Protein AF-Q23QE3-F1 (afdb_monomer_lite)

Radius of gyration: 22.4 Å; chains: 1; bounding box: 54×57×56 Å

InterPro domains:
  IPR009072 Histone-fold [G3DSA:1.10.20.10] (7-101)

Structure (mmCIF, N/CA/C/O backbone):
data_AF-Q23QE3-F1
#
_entry.id   AF-Q23QE3-F1
#
loop_
_atom_site.group_PDB
_atom_site.id
_atom_site.type_symbol
_atom_site.label_atom_id
_atom_site.label_alt_id
_atom_site.label_comp_id
_atom_site.label_asym_id
_atom_site.label_en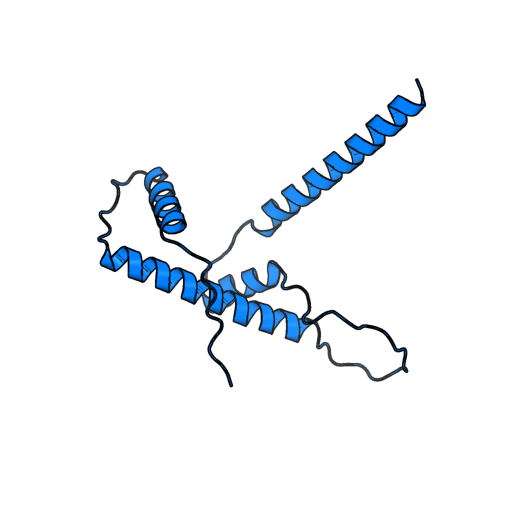tity_id
_atom_site.label_seq_id
_atom_site.pdbx_PDB_ins_code
_atom_site.Cartn_x
_atom_site.Cartn_y
_atom_site.Cartn_z
_atom_site.occupancy
_atom_site.B_iso_or_equiv
_atom_site.auth_seq_id
_atom_site.auth_comp_id
_atom_site.auth_asym_id
_atom_site.auth_atom_id
_atom_site.pdbx_PDB_model_num
ATOM 1 N N . MET A 1 1 ? 23.322 -14.737 10.735 1.00 36.88 1 MET A N 1
ATOM 2 C CA . MET A 1 1 ? 22.377 -14.057 9.827 1.00 36.88 1 MET A CA 1
ATOM 3 C C . MET A 1 1 ? 21.749 -12.937 10.628 1.00 36.88 1 MET A C 1
ATOM 5 O O . MET A 1 1 ? 21.008 -13.223 11.557 1.00 36.88 1 MET A O 1
ATOM 9 N N . THR A 1 2 ? 22.201 -11.711 10.387 1.00 39.81 2 THR A N 1
ATOM 10 C CA . THR A 1 2 ? 21.817 -10.499 11.121 1.00 39.81 2 THR A CA 1
ATOM 11 C C . THR A 1 2 ? 20.377 -10.084 10.813 1.00 39.81 2 THR A C 1
ATOM 13 O O . THR A 1 2 ? 19.785 -10.544 9.839 1.00 39.81 2 THR A O 1
ATOM 16 N N . GLU A 1 3 ? 19.821 -9.307 11.738 1.00 44.66 3 GLU A N 1
ATOM 17 C CA . GLU A 1 3 ? 18.408 -9.025 11.991 1.00 44.66 3 GLU A CA 1
ATOM 18 C C . GLU A 1 3 ? 17.553 -8.693 10.761 1.00 44.66 3 GLU A C 1
ATOM 20 O O . GLU A 1 3 ? 17.997 -8.085 9.791 1.00 44.66 3 GLU A O 1
ATOM 25 N N . LYS A 1 4 ? 16.282 -9.107 10.837 1.00 50.62 4 LYS A N 1
ATOM 26 C CA . LYS A 1 4 ? 15.221 -8.787 9.878 1.00 50.62 4 LYS A CA 1
ATOM 27 C C . LYS A 1 4 ? 15.194 -7.276 9.625 1.00 50.62 4 LYS A C 1
ATOM 29 O O . LYS A 1 4 ? 14.760 -6.533 10.500 1.00 50.62 4 LYS A O 1
ATOM 34 N N . GLU A 1 5 ? 15.546 -6.841 8.418 1.00 57.81 5 GLU A N 1
ATOM 35 C CA . GLU A 1 5 ? 15.129 -5.535 7.902 1.00 57.81 5 GLU A CA 1
ATOM 36 C C . GLU A 1 5 ? 13.596 -5.553 7.771 1.00 57.81 5 GLU A C 1
ATOM 38 O O . GLU A 1 5 ? 13.026 -5.963 6.758 1.00 57.81 5 GLU A O 1
ATOM 43 N N . ASN A 1 6 ? 12.908 -5.223 8.863 1.00 59.03 6 ASN A N 1
ATOM 44 C CA . ASN A 1 6 ? 11.514 -4.817 8.830 1.00 59.03 6 ASN A CA 1
ATOM 45 C C . ASN A 1 6 ? 11.531 -3.319 8.583 1.00 59.03 6 ASN A C 1
ATOM 47 O O . ASN A 1 6 ? 11.829 -2.528 9.473 1.00 59.03 6 ASN A O 1
ATOM 51 N N . TYR A 1 7 ? 11.253 -2.939 7.349 1.00 67.94 7 TYR A N 1
ATOM 52 C CA . TYR A 1 7 ? 11.113 -1.541 7.005 1.00 67.94 7 TYR A CA 1
ATOM 53 C C . TYR A 1 7 ? 9.753 -1.037 7.495 1.00 67.94 7 TYR A C 1
ATOM 55 O O . TYR A 1 7 ? 8.742 -1.746 7.412 1.00 67.94 7 TYR A O 1
ATOM 63 N N . HIS A 1 8 ? 9.745 0.185 8.018 1.00 76.50 8 HIS A N 1
ATOM 64 C CA . HIS A 1 8 ? 8.541 0.879 8.453 1.00 76.50 8 HIS A CA 1
ATOM 65 C C . HIS A 1 8 ? 8.080 1.793 7.316 1.00 76.50 8 HIS A C 1
ATOM 67 O O . HIS A 1 8 ? 8.703 2.814 7.049 1.00 76.50 8 HIS A O 1
ATOM 73 N N . TYR A 1 9 ? 7.034 1.381 6.605 1.00 78.19 9 TYR A N 1
ATOM 74 C CA . TYR A 1 9 ? 6.468 2.097 5.457 1.00 78.19 9 TYR A CA 1
ATOM 75 C C . TYR A 1 9 ? 5.117 2.749 5.759 1.00 78.19 9 TYR A C 1
ATOM 77 O O . TYR A 1 9 ? 4.642 3.560 4.972 1.00 78.19 9 TYR A O 1
ATOM 85 N N . PHE A 1 10 ? 4.468 2.348 6.851 1.00 86.44 10 PHE A N 1
ATOM 86 C CA . PHE A 1 10 ? 3.138 2.796 7.230 1.00 86.44 10 PHE A CA 1
ATOM 87 C C . PHE A 1 10 ? 3.176 3.348 8.652 1.00 86.44 10 PHE A C 1
ATOM 89 O O . PHE A 1 10 ? 3.610 2.665 9.579 1.00 86.44 10 PHE A O 1
ATOM 96 N N . GLU A 1 11 ? 2.746 4.592 8.818 1.00 89.06 11 GLU A N 1
ATOM 97 C CA . GLU A 1 11 ? 2.832 5.355 10.061 1.00 89.06 11 GLU A CA 1
ATOM 98 C C . GLU A 1 11 ? 1.444 5.770 10.572 1.00 89.06 11 GLU A C 1
ATOM 100 O O . GLU A 1 11 ? 0.426 5.647 9.886 1.00 89.06 11 GLU A O 1
ATOM 105 N N . GLN A 1 12 ? 1.398 6.320 11.792 1.00 86.62 12 GLN A N 1
ATOM 106 C CA . GLN A 1 12 ? 0.165 6.852 12.390 1.00 86.62 12 GLN A CA 1
ATOM 107 C C . GLN A 1 12 ? -0.484 7.947 11.525 1.00 86.62 12 GLN A C 1
ATOM 109 O O . GLN A 1 12 ? -1.708 8.028 11.446 1.00 86.62 12 GLN A O 1
ATOM 114 N N . SER A 1 13 ? 0.322 8.761 10.839 1.00 87.25 13 SER A N 1
ATOM 115 C CA . SER A 1 13 ? -0.141 9.791 9.900 1.00 87.25 13 SER A CA 1
ATOM 116 C C . SER A 1 13 ? -0.914 9.186 8.720 1.00 87.25 13 SER A C 1
ATOM 118 O O . SER A 1 13 ? -1.998 9.667 8.390 1.00 87.25 13 SER A O 1
ATOM 120 N N . ASN A 1 14 ? -0.418 8.084 8.145 1.00 89.75 14 ASN A N 1
ATOM 121 C CA . ASN A 1 14 ? -1.094 7.363 7.063 1.00 89.75 14 ASN A CA 1
ATOM 122 C C . ASN A 1 14 ? -2.408 6.730 7.538 1.00 89.75 14 ASN A C 1
ATOM 124 O O . ASN A 1 14 ? -3.399 6.718 6.808 1.00 89.75 14 ASN A O 1
ATOM 128 N N . LEU A 1 15 ? -2.439 6.222 8.775 1.00 88.88 15 LEU A N 1
ATOM 129 C CA . LEU A 1 15 ? -3.662 5.690 9.369 1.00 88.88 15 LEU A CA 1
ATOM 130 C C . LEU A 1 15 ? -4.726 6.786 9.558 1.00 88.88 15 LEU A C 1
ATOM 132 O O . LEU A 1 15 ? -5.892 6.558 9.243 1.00 88.88 15 LEU A O 1
ATOM 136 N N . GLU A 1 16 ? -4.352 7.978 10.033 1.00 86.81 16 GLU A N 1
ATOM 137 C CA . GLU A 1 16 ? -5.292 9.104 10.154 1.00 86.81 16 GLU A CA 1
ATOM 138 C C . GLU A 1 16 ? -5.834 9.568 8.800 1.00 86.81 16 GLU A C 1
ATOM 140 O O . GLU A 1 16 ? -7.023 9.881 8.694 1.00 86.81 16 GLU A O 1
ATOM 145 N N . GLU A 1 17 ? -4.996 9.576 7.761 1.00 86.19 17 GLU A N 1
ATOM 146 C CA . GLU A 1 17 ? -5.421 9.876 6.394 1.00 86.19 17 GLU A CA 1
ATOM 147 C C . GLU A 1 17 ? -6.461 8.859 5.901 1.00 86.19 17 GLU A C 1
ATOM 149 O O . GLU A 1 17 ? -7.549 9.257 5.479 1.00 86.19 17 GLU A O 1
ATOM 154 N N . LEU A 1 18 ? -6.200 7.554 6.059 1.00 85.75 18 LEU A N 1
ATOM 155 C CA . LEU A 1 18 ? -7.156 6.494 5.710 1.00 85.75 18 LEU A CA 1
ATOM 156 C C . LEU A 1 18 ? -8.475 6.617 6.482 1.00 85.75 18 LEU A C 1
ATOM 158 O O . LEU A 1 18 ? -9.551 6.538 5.889 1.00 85.75 18 LEU A O 1
ATOM 162 N N . ILE A 1 19 ? -8.414 6.864 7.795 1.00 84.25 19 ILE A N 1
ATOM 163 C CA . ILE A 1 19 ? -9.610 7.100 8.616 1.00 84.25 19 ILE A CA 1
ATOM 164 C C . ILE A 1 19 ? -10.372 8.331 8.111 1.00 84.25 19 ILE A C 1
ATOM 166 O O . ILE A 1 19 ? -11.598 8.362 8.181 1.00 84.25 19 ILE A O 1
ATOM 170 N N . SER A 1 20 ? -9.678 9.363 7.627 1.00 80.94 20 SER A N 1
ATOM 171 C CA . SER A 1 20 ? -10.306 10.556 7.059 1.00 80.94 20 SER A CA 1
ATOM 172 C C . SER A 1 20 ? -11.014 10.271 5.733 1.00 80.94 20 SER A C 1
ATOM 174 O O . SER A 1 20 ? -12.121 10.765 5.526 1.00 80.94 20 SER A O 1
ATOM 176 N N . LEU A 1 21 ? -10.424 9.441 4.870 1.00 78.56 21 LEU A N 1
ATOM 177 C CA . LEU A 1 21 ? -11.021 9.043 3.592 1.00 78.56 21 LEU A CA 1
ATOM 178 C C . LEU A 1 21 ? -12.302 8.224 3.791 1.00 78.56 21 LEU A C 1
ATOM 180 O O . LEU A 1 21 ? -13.308 8.508 3.145 1.00 78.56 21 LEU A O 1
ATOM 184 N N . LEU A 1 22 ? -12.318 7.304 4.760 1.00 72.62 22 LEU A N 1
ATOM 185 C CA . LEU A 1 22 ? -13.515 6.522 5.104 1.00 72.62 22 LEU A CA 1
ATOM 186 C C . LEU A 1 22 ? -14.700 7.395 5.564 1.00 72.62 22 LEU A C 1
ATOM 188 O O . LEU A 1 22 ? -15.855 7.012 5.397 1.00 72.62 22 LEU A O 1
ATOM 192 N N . LYS A 1 23 ? -14.452 8.603 6.091 1.00 65.44 23 LYS A N 1
ATOM 193 C CA . LYS A 1 23 ? -15.528 9.538 6.482 1.00 65.44 23 LYS A CA 1
ATOM 194 C C . LYS A 1 23 ? -16.286 10.113 5.290 1.00 65.44 23 LYS A C 1
ATOM 196 O O . LYS A 1 23 ? -17.424 10.549 5.461 1.00 65.44 23 LYS A O 1
ATOM 201 N N . GLN A 1 24 ? -15.677 10.154 4.102 1.00 56.62 24 GLN A N 1
ATOM 202 C CA . GLN A 1 24 ? -16.336 10.708 2.916 1.00 56.62 24 GLN A CA 1
ATOM 203 C C . GLN A 1 24 ? -17.528 9.838 2.466 1.00 56.62 24 GLN A C 1
ATOM 205 O O . GLN A 1 24 ? -18.412 10.334 1.770 1.00 56.62 24 GLN A O 1
ATOM 210 N N . GLU A 1 25 ? -17.630 8.594 2.953 1.00 58.09 25 GLU A N 1
ATOM 211 C CA . GLU A 1 25 ? -18.694 7.634 2.618 1.00 58.09 25 GLU A CA 1
ATOM 212 C C . GLU A 1 25 ? -19.923 7.647 3.563 1.00 58.09 25 GLU A C 1
ATOM 214 O O . GLU A 1 25 ? -20.740 6.731 3.533 1.00 58.09 25 GLU A O 1
ATOM 219 N N . LYS A 1 26 ? -20.150 8.729 4.329 1.00 52.09 26 LYS A N 1
ATOM 220 C CA . LYS A 1 26 ? -21.362 8.962 5.162 1.00 52.09 26 LYS A CA 1
ATOM 221 C C . LYS A 1 26 ? -21.546 8.040 6.382 1.00 52.09 26 LYS A C 1
ATOM 223 O O . LYS A 1 26 ? -22.658 7.585 6.652 1.00 52.09 26 LYS A O 1
ATOM 228 N N . GLN A 1 27 ? -20.508 7.846 7.191 1.00 55.47 27 GLN A N 1
ATOM 229 C CA . GLN A 1 27 ? -20.671 7.346 8.563 1.00 55.47 27 GLN A CA 1
ATOM 230 C C . GLN A 1 27 ? -19.875 8.198 9.559 1.00 55.47 27 GLN A C 1
ATOM 232 O O . GLN A 1 27 ? -18.825 8.748 9.224 1.00 55.47 27 GLN A O 1
ATOM 237 N N . GLU A 1 28 ? -20.411 8.349 10.775 1.00 65.62 28 GLU A N 1
ATOM 238 C CA . GLU A 1 28 ? -19.722 8.998 11.896 1.00 65.62 28 GLU A CA 1
ATOM 239 C C . GLU A 1 28 ? -18.325 8.390 12.089 1.00 65.62 28 GLU A C 1
ATOM 241 O O . GLU A 1 28 ? -18.131 7.193 11.878 1.00 65.62 28 GLU A O 1
ATOM 246 N N . LYS A 1 29 ? -17.337 9.214 12.478 1.00 64.75 29 LYS A N 1
ATOM 247 C CA . LYS A 1 29 ? -15.950 8.754 12.663 1.00 64.75 29 LYS A CA 1
ATOM 248 C C . LYS A 1 29 ? -15.959 7.589 13.665 1.00 64.75 29 LYS A C 1
ATOM 250 O O . LYS A 1 29 ? -16.276 7.839 14.830 1.00 64.75 29 LYS A O 1
ATOM 255 N N . PRO A 1 30 ? -15.563 6.361 13.275 1.00 67.44 30 PRO A N 1
ATOM 256 C CA . PRO A 1 30 ? -15.420 5.294 14.247 1.00 67.44 30 PRO A CA 1
ATOM 257 C C . PRO A 1 30 ? -14.366 5.721 15.271 1.00 67.44 30 PRO A C 1
ATOM 259 O O . PRO A 1 30 ? -13.268 6.168 14.915 1.00 67.44 30 PRO A O 1
ATOM 262 N N . TYR A 1 31 ? -14.711 5.632 16.554 1.00 80.50 31 TYR A N 1
ATOM 263 C CA . TYR A 1 31 ? -13.730 5.797 17.615 1.00 80.50 31 TYR A CA 1
ATOM 264 C C . TYR A 1 31 ? -12.805 4.578 17.595 1.00 80.50 31 TYR A C 1
ATOM 266 O O . TYR A 1 31 ? -13.224 3.463 17.890 1.00 80.50 31 TYR A O 1
ATOM 274 N N . ILE A 1 32 ? -11.552 4.803 17.207 1.00 85.69 32 ILE A N 1
ATOM 275 C CA . ILE A 1 32 ? -10.484 3.805 17.253 1.00 85.69 32 ILE A CA 1
ATOM 276 C C . ILE A 1 32 ? -9.572 4.204 18.407 1.00 85.69 32 ILE A C 1
ATOM 278 O O . ILE A 1 32 ? -8.989 5.296 18.380 1.00 85.69 32 ILE A O 1
ATOM 282 N N . ASP A 1 33 ? -9.485 3.345 19.421 1.00 91.75 33 ASP A N 1
ATOM 283 C CA . ASP A 1 33 ? -8.621 3.573 20.576 1.00 91.75 33 ASP A CA 1
ATOM 284 C C . ASP A 1 33 ? -7.128 3.484 20.209 1.00 91.75 33 ASP A C 1
ATOM 286 O O . ASP A 1 33 ? -6.741 2.999 19.143 1.00 91.75 33 ASP A O 1
ATOM 290 N N . GLU A 1 34 ? -6.269 3.983 21.096 1.00 90.44 34 GLU A N 1
ATOM 291 C CA . GLU A 1 34 ? -4.822 4.069 20.869 1.00 90.44 34 GLU A CA 1
ATOM 292 C C . GLU A 1 34 ? -4.151 2.702 20.659 1.00 90.44 34 GLU A C 1
ATOM 294 O O . GLU A 1 34 ? -3.256 2.576 19.824 1.00 90.44 34 GLU A O 1
ATOM 299 N N . LYS A 1 35 ? -4.610 1.649 21.346 1.00 93.69 35 LYS A N 1
ATOM 300 C CA . LYS A 1 35 ? -4.042 0.303 21.185 1.00 93.69 35 LYS A CA 1
ATOM 301 C C . LYS A 1 35 ? -4.401 -0.269 19.820 1.00 93.69 35 LYS A C 1
ATOM 303 O O . LYS A 1 35 ? -3.533 -0.811 19.137 1.00 93.69 35 LYS A O 1
ATOM 308 N N . ALA A 1 36 ? -5.654 -0.106 19.402 1.00 91.44 36 ALA A N 1
ATOM 309 C CA . ALA A 1 36 ? -6.109 -0.502 18.078 1.00 91.44 36 ALA A CA 1
ATOM 310 C C . ALA A 1 36 ? -5.337 0.242 16.976 1.00 91.44 36 ALA A C 1
ATOM 312 O O . ALA A 1 36 ? -4.952 -0.374 15.986 1.00 91.44 36 ALA A O 1
ATOM 313 N N . ARG A 1 37 ? -5.025 1.531 17.165 1.00 91.25 37 ARG A N 1
ATOM 314 C CA . ARG A 1 37 ? -4.195 2.305 16.221 1.00 91.25 37 ARG A CA 1
ATOM 315 C C . ARG A 1 37 ? -2.796 1.733 16.067 1.00 91.25 37 ARG A C 1
ATOM 317 O O . ARG A 1 37 ? -2.348 1.534 14.943 1.00 91.25 37 ARG A O 1
ATOM 324 N N . THR A 1 38 ? -2.122 1.443 17.175 1.00 91.56 38 THR A N 1
ATOM 325 C CA . THR A 1 38 ? -0.786 0.829 17.152 1.00 91.56 38 THR A CA 1
ATOM 326 C C . THR A 1 38 ? -0.803 -0.507 16.412 1.00 91.56 38 THR A C 1
ATOM 328 O O . THR A 1 38 ? 0.014 -0.723 15.521 1.00 91.56 38 THR A O 1
ATOM 331 N N . ILE A 1 39 ? -1.795 -1.358 16.694 1.00 93.06 39 ILE A N 1
ATOM 332 C CA . ILE A 1 39 ? -1.959 -2.650 16.014 1.00 93.06 39 ILE A CA 1
ATOM 333 C C . ILE A 1 39 ? -2.196 -2.461 14.509 1.00 93.06 39 ILE A C 1
ATOM 335 O O . ILE A 1 39 ? -1.584 -3.155 13.701 1.00 93.06 39 ILE A O 1
ATOM 339 N N . LEU A 1 40 ? -3.048 -1.516 14.104 1.00 92.81 40 LEU A N 1
ATOM 340 C CA . LEU A 1 40 ? -3.310 -1.237 12.687 1.00 92.81 40 LEU A CA 1
ATOM 341 C C . LEU A 1 40 ? -2.048 -0.769 11.950 1.00 92.81 40 LEU A C 1
ATOM 343 O O . LEU A 1 40 ? -1.816 -1.181 10.813 1.00 92.81 40 LEU A O 1
ATOM 347 N N . VAL A 1 41 ? -1.209 0.039 12.603 1.00 91.88 41 VAL A N 1
ATOM 348 C CA . VAL A 1 41 ? 0.083 0.461 12.050 1.00 91.88 41 VAL A CA 1
ATOM 349 C C . VAL A 1 41 ? 1.032 -0.729 11.872 1.00 91.88 41 VAL A C 1
ATOM 351 O O . VAL A 1 41 ? 1.657 -0.876 10.818 1.00 91.88 41 VAL A O 1
ATOM 354 N N . GLU A 1 42 ? 1.123 -1.616 12.862 1.00 91.56 42 GLU A N 1
ATOM 355 C CA . GLU A 1 42 ? 1.938 -2.834 12.769 1.00 91.56 42 GLU A CA 1
ATOM 356 C C . GLU A 1 42 ? 1.447 -3.778 11.665 1.00 91.56 42 GLU A C 1
ATOM 358 O O . GLU A 1 42 ? 2.255 -4.279 10.879 1.00 91.56 42 GLU A O 1
ATOM 363 N N . ILE A 1 43 ? 0.129 -3.974 11.551 1.00 91.31 43 ILE A N 1
ATOM 364 C CA . ILE A 1 43 ? -0.490 -4.775 10.488 1.00 91.31 43 ILE A CA 1
ATOM 365 C C . ILE A 1 43 ? -0.159 -4.186 9.115 1.00 91.31 43 ILE A C 1
ATOM 367 O O . ILE A 1 43 ? 0.258 -4.929 8.226 1.00 91.31 43 ILE A O 1
ATOM 371 N N . GLY A 1 44 ? -0.290 -2.866 8.942 1.00 90.75 44 GLY A N 1
ATOM 372 C CA . GLY A 1 44 ? 0.044 -2.187 7.689 1.00 90.75 44 GLY A CA 1
ATOM 373 C C . GLY A 1 44 ? 1.504 -2.405 7.287 1.00 90.75 44 GLY A C 1
ATOM 374 O O . GLY A 1 44 ? 1.791 -2.819 6.163 1.00 90.75 44 GLY A O 1
ATOM 375 N N . ASN A 1 45 ? 2.435 -2.235 8.228 1.00 89.50 45 ASN A N 1
ATOM 376 C CA . ASN A 1 45 ? 3.854 -2.504 7.988 1.00 89.50 45 ASN A CA 1
ATOM 377 C C . ASN A 1 45 ? 4.129 -3.972 7.657 1.00 89.50 45 ASN A C 1
ATOM 379 O O . ASN A 1 45 ? 4.918 -4.268 6.758 1.00 89.50 45 ASN A O 1
ATOM 383 N N . HIS A 1 46 ? 3.491 -4.907 8.361 1.00 90.12 46 HIS A N 1
ATOM 384 C CA . HIS A 1 46 ? 3.647 -6.331 8.088 1.00 90.12 46 HIS A CA 1
ATOM 385 C C . HIS A 1 46 ? 3.155 -6.687 6.681 1.00 90.12 46 HIS A C 1
ATOM 387 O O . HIS A 1 46 ? 3.851 -7.378 5.937 1.00 90.12 46 HIS A O 1
ATOM 393 N N . PHE A 1 47 ? 1.993 -6.158 6.299 1.00 88.75 47 PHE A N 1
ATOM 394 C CA . PHE A 1 47 ? 1.393 -6.358 4.987 1.00 88.75 47 PHE A CA 1
ATOM 395 C C . PHE A 1 47 ? 2.280 -5.816 3.857 1.00 88.75 47 PHE A C 1
ATOM 397 O O . PHE A 1 47 ? 2.556 -6.541 2.901 1.00 88.75 47 PHE A O 1
ATOM 404 N N . ILE A 1 48 ? 2.799 -4.589 3.983 1.00 87.44 48 ILE A N 1
ATOM 405 C CA . ILE A 1 48 ? 3.693 -3.994 2.974 1.00 87.44 48 ILE A CA 1
ATOM 406 C C . ILE A 1 48 ? 4.995 -4.798 2.854 1.00 87.44 48 ILE A C 1
ATOM 408 O O . ILE A 1 48 ? 5.423 -5.118 1.744 1.00 87.44 48 ILE A O 1
ATOM 412 N N . ASN A 1 49 ? 5.606 -5.188 3.976 1.00 87.56 49 ASN A N 1
ATOM 413 C CA . ASN A 1 49 ? 6.818 -6.011 3.960 1.00 87.56 49 ASN A CA 1
ATOM 414 C C . ASN A 1 49 ? 6.589 -7.374 3.284 1.00 87.56 49 ASN A C 1
ATOM 416 O O . ASN A 1 49 ? 7.459 -7.861 2.558 1.00 87.56 49 ASN A O 1
ATOM 420 N N . ASP A 1 50 ? 5.437 -8.004 3.513 1.00 87.50 50 ASP A N 1
ATOM 421 C CA . ASP A 1 50 ? 5.074 -9.276 2.885 1.00 87.50 50 ASP A CA 1
ATOM 422 C C . ASP A 1 50 ? 4.836 -9.116 1.371 1.00 87.50 50 ASP A C 1
ATOM 424 O O . ASP A 1 50 ? 5.364 -9.901 0.574 1.00 87.50 50 ASP A O 1
ATOM 428 N N . LEU A 1 51 ? 4.139 -8.051 0.954 1.00 86.19 51 LEU A N 1
ATOM 429 C CA . LEU A 1 51 ? 3.972 -7.698 -0.460 1.00 86.19 51 LEU A CA 1
ATOM 430 C C . LEU A 1 51 ? 5.314 -7.481 -1.161 1.00 86.19 51 LEU A C 1
ATOM 432 O O . LEU A 1 51 ? 5.531 -8.042 -2.233 1.00 86.19 51 LEU A O 1
ATOM 436 N N . LEU A 1 52 ? 6.232 -6.724 -0.556 1.00 84.69 52 LEU A N 1
ATOM 437 C CA . LEU A 1 52 ? 7.562 -6.461 -1.113 1.00 84.69 52 LEU A CA 1
ATOM 438 C C . LEU A 1 52 ? 8.383 -7.739 -1.263 1.00 84.69 52 LEU A C 1
ATOM 440 O O . LEU A 1 52 ? 8.926 -7.997 -2.336 1.00 84.69 52 LEU A O 1
ATOM 444 N N . LYS A 1 53 ? 8.432 -8.585 -0.228 1.00 86.06 53 LYS A N 1
ATOM 445 C CA . LYS A 1 53 ? 9.158 -9.866 -0.286 1.00 86.06 53 LYS A CA 1
ATOM 446 C C . LYS A 1 53 ? 8.636 -10.756 -1.410 1.00 86.06 53 LYS A C 1
ATOM 448 O O . LYS A 1 53 ? 9.427 -11.327 -2.164 1.00 86.06 53 LYS A O 1
ATOM 453 N N . LYS A 1 54 ? 7.313 -10.844 -1.555 1.00 86.06 54 LYS A N 1
ATOM 454 C CA . LYS A 1 54 ? 6.669 -11.611 -2.628 1.00 86.06 54 LYS A CA 1
ATOM 455 C C . LYS A 1 54 ? 6.903 -10.979 -4.002 1.00 86.06 54 LYS A C 1
ATOM 457 O O . LYS A 1 54 ? 7.227 -11.710 -4.933 1.00 86.06 54 LYS A O 1
ATOM 462 N N . GLY A 1 55 ? 6.813 -9.655 -4.125 1.00 85.25 55 GLY A N 1
ATOM 463 C CA . GLY A 1 55 ? 7.048 -8.924 -5.376 1.00 85.25 55 GLY A CA 1
ATOM 464 C C . GLY A 1 55 ? 8.474 -9.115 -5.883 1.00 85.25 55 GLY A C 1
ATOM 465 O O . GLY A 1 55 ? 8.683 -9.496 -7.033 1.00 85.25 55 GLY A O 1
ATOM 466 N N . ILE A 1 56 ? 9.456 -8.994 -4.985 1.00 83.31 56 ILE A N 1
ATOM 467 C CA . ILE A 1 56 ? 10.865 -9.301 -5.268 1.00 83.31 56 ILE A CA 1
ATOM 468 C C . ILE A 1 56 ? 11.022 -10.757 -5.724 1.00 83.31 56 ILE A C 1
ATOM 470 O O . ILE A 1 56 ? 11.776 -11.031 -6.657 1.00 83.31 56 ILE A O 1
ATOM 474 N N . SER A 1 57 ? 10.321 -11.703 -5.088 1.00 83.38 57 SER A N 1
ATOM 475 C CA . SER A 1 57 ? 10.369 -13.115 -5.485 1.00 83.38 57 SER A CA 1
ATOM 476 C C . SER A 1 57 ? 9.847 -13.326 -6.908 1.00 83.38 57 SER A C 1
ATOM 478 O O . SER A 1 57 ? 10.491 -14.020 -7.689 1.00 83.38 57 SER A O 1
ATOM 480 N N . ILE A 1 58 ? 8.713 -12.719 -7.268 1.00 80.56 58 ILE A N 1
ATOM 481 C CA . ILE A 1 58 ? 8.132 -12.833 -8.614 1.00 80.56 58 ILE A CA 1
ATOM 482 C C . ILE A 1 58 ? 9.061 -12.217 -9.662 1.00 80.56 58 ILE A C 1
ATOM 484 O O . ILE A 1 58 ? 9.351 -12.865 -10.668 1.00 80.56 58 ILE A O 1
ATOM 488 N N . SER A 1 59 ? 9.577 -11.012 -9.409 1.00 77.81 59 SER A N 1
ATOM 489 C CA . SER A 1 59 ? 10.483 -10.330 -10.340 1.00 77.81 59 SER A CA 1
ATOM 490 C C . SER A 1 59 ? 11.762 -11.149 -10.585 1.00 77.81 59 SER A C 1
ATOM 492 O O . SER A 1 59 ? 12.176 -11.340 -11.729 1.00 77.81 59 SER A O 1
ATOM 494 N N . LYS A 1 60 ? 12.320 -11.785 -9.540 1.00 79.00 60 LYS A N 1
ATOM 495 C CA . LYS A 1 60 ? 13.433 -12.743 -9.683 1.00 79.00 60 LYS A CA 1
ATOM 496 C C . LYS A 1 60 ? 13.086 -13.931 -10.586 1.00 79.00 60 LYS A C 1
ATOM 498 O O . LYS A 1 60 ? 13.904 -14.297 -11.424 1.00 79.00 60 LYS A O 1
ATOM 503 N N . HIS A 1 61 ? 11.897 -14.521 -10.439 1.00 76.25 61 HIS A N 1
ATOM 504 C CA . HIS A 1 61 ? 11.468 -15.642 -11.283 1.00 76.25 61 HIS A CA 1
ATOM 505 C C . HIS A 1 61 ? 11.249 -15.231 -12.745 1.00 76.25 61 HIS A C 1
ATOM 507 O O . HIS A 1 61 ? 11.598 -15.995 -13.642 1.00 76.25 61 HIS A O 1
ATOM 513 N N . LYS A 1 62 ? 10.741 -14.019 -13.012 1.00 67.94 62 LYS A N 1
ATOM 514 C CA . LYS A 1 62 ? 10.605 -13.483 -14.380 1.00 67.94 62 LYS A CA 1
ATOM 515 C C . LYS A 1 62 ? 11.952 -13.368 -15.100 1.00 67.94 62 LYS A C 1
ATOM 517 O O . LYS A 1 62 ? 12.034 -13.663 -16.290 1.00 67.94 62 LYS A O 1
ATOM 522 N N . SER A 1 63 ? 13.007 -12.965 -14.391 1.00 61.03 63 SER A N 1
ATOM 523 C CA . SER A 1 63 ? 14.364 -12.856 -14.948 1.00 61.03 63 SER A CA 1
ATOM 524 C C . SER A 1 63 ? 15.076 -14.201 -15.134 1.00 61.03 63 SER A C 1
ATOM 526 O O . SER A 1 63 ? 16.140 -14.240 -15.742 1.00 61.03 63 SER A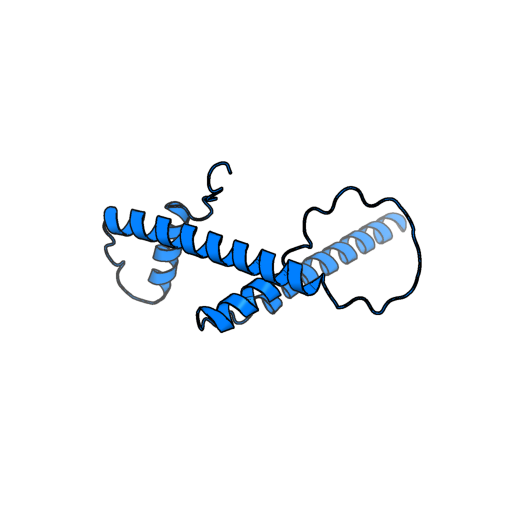 O 1
ATOM 528 N N . GLN A 1 64 ? 14.501 -15.302 -14.643 1.00 61.56 64 GLN A N 1
ATOM 529 C CA . GLN A 1 64 ? 15.040 -16.660 -14.757 1.00 61.56 64 GLN A CA 1
ATOM 530 C C . GLN A 1 64 ? 14.276 -17.493 -15.799 1.00 61.56 64 GLN A C 1
ATOM 532 O O . GLN A 1 64 ? 13.881 -18.629 -15.528 1.00 61.56 64 GLN A O 1
ATOM 537 N N . LYS A 1 65 ? 14.053 -16.956 -17.009 1.00 49.41 65 LYS A N 1
ATOM 538 C CA . LYS A 1 65 ? 13.618 -17.804 -18.134 1.00 49.41 65 LYS A CA 1
ATOM 539 C C . LYS A 1 65 ? 14.627 -18.952 -18.323 1.00 49.41 65 LYS A C 1
ATOM 541 O O . LYS A 1 65 ? 15.826 -18.713 -18.169 1.00 49.41 65 LYS A O 1
ATOM 546 N N . PRO A 1 66 ? 14.171 -20.178 -18.648 1.00 44.03 66 PRO A N 1
ATOM 547 C CA . PRO A 1 66 ? 15.078 -21.280 -18.927 1.00 44.03 66 PRO A CA 1
ATOM 548 C C . PRO A 1 66 ? 15.970 -20.859 -20.092 1.00 44.03 66 PRO A C 1
ATOM 550 O O . PRO A 1 66 ? 15.480 -20.485 -21.155 1.00 44.03 66 PRO A O 1
ATOM 553 N N . SER A 1 67 ? 17.277 -20.846 -19.847 1.00 48.94 67 SER A N 1
ATOM 554 C CA . SER A 1 67 ? 18.266 -20.652 -20.895 1.00 48.94 67 SER A CA 1
ATOM 555 C C . SER A 1 67 ? 18.129 -21.823 -21.859 1.00 48.94 67 SER A C 1
ATOM 557 O O . SER A 1 67 ? 18.537 -22.939 -21.533 1.00 48.94 67 SER A O 1
ATOM 559 N N . ASP A 1 68 ? 17.593 -21.565 -23.049 1.00 43.19 68 ASP A N 1
ATOM 560 C CA . ASP A 1 68 ? 18.067 -22.294 -24.215 1.00 43.19 68 ASP A CA 1
ATOM 561 C C . ASP A 1 68 ? 19.577 -22.048 -24.270 1.00 43.19 68 ASP A C 1
ATOM 563 O O . ASP A 1 68 ? 20.057 -20.913 -24.195 1.00 43.19 68 ASP A O 1
ATOM 567 N N . LYS A 1 69 ? 20.339 -23.138 -24.221 1.00 56.19 69 LYS A N 1
ATOM 568 C CA . LYS A 1 69 ? 21.788 -23.108 -24.360 1.00 56.19 69 LYS A CA 1
ATOM 569 C C . LYS A 1 69 ? 22.101 -22.694 -25.791 1.00 56.19 69 LYS A C 1
ATOM 571 O O . LYS A 1 69 ? 21.916 -23.508 -26.684 1.00 56.19 69 LYS A O 1
ATOM 576 N N . ASP A 1 70 ? 22.607 -21.486 -25.985 1.00 58.81 70 ASP A N 1
ATOM 577 C CA . ASP A 1 70 ? 23.828 -21.292 -26.764 1.00 58.81 70 ASP A CA 1
ATOM 578 C C . ASP A 1 70 ? 24.337 -19.852 -26.665 1.00 58.81 70 ASP A C 1
ATOM 580 O O . ASP A 1 70 ? 23.560 -18.904 -26.613 1.00 58.81 70 ASP A O 1
ATOM 584 N N . SER A 1 71 ? 25.662 -19.732 -26.753 1.00 44.31 71 SER A N 1
ATOM 585 C CA . SER A 1 71 ? 26.444 -18.509 -27.012 1.00 44.31 71 SER A CA 1
ATOM 586 C C . SER A 1 71 ? 26.934 -17.687 -25.805 1.00 44.31 71 SER A C 1
ATOM 588 O O . SER A 1 71 ? 26.278 -16.787 -25.296 1.00 44.31 71 SER A O 1
ATOM 590 N N . SER A 1 72 ? 28.161 -18.042 -25.401 1.00 59.16 72 SER A N 1
ATOM 591 C CA . SER A 1 72 ? 29.372 -17.194 -25.332 1.00 59.16 72 SER A CA 1
ATOM 592 C C . SER A 1 72 ? 29.348 -15.791 -24.688 1.00 59.16 72 SER A C 1
ATOM 594 O O . SER A 1 72 ? 28.631 -14.893 -25.109 1.00 59.16 72 SER A O 1
ATOM 596 N N . GLN A 1 73 ? 30.282 -15.653 -23.733 1.00 51.31 73 GLN A N 1
ATOM 597 C CA . GLN A 1 73 ? 30.857 -14.480 -23.050 1.00 51.31 73 GLN A CA 1
ATOM 598 C C . GLN A 1 73 ? 30.712 -13.094 -23.705 1.00 51.31 73 GLN A C 1
ATOM 600 O O . GLN A 1 73 ? 31.180 -12.886 -24.819 1.00 51.31 73 GLN A O 1
ATOM 605 N N . GLU A 1 74 ? 30.313 -12.117 -22.883 1.00 45.44 74 GLU A N 1
ATOM 606 C CA . GLU A 1 74 ? 31.051 -10.856 -22.717 1.00 45.44 74 GLU A CA 1
ATOM 607 C C . GLU A 1 74 ? 30.878 -10.319 -21.281 1.00 45.44 74 GLU A C 1
ATOM 609 O O . GLU A 1 74 ? 29.829 -10.476 -20.652 1.00 45.44 74 GLU A O 1
ATOM 614 N N . GLU A 1 75 ? 31.968 -9.774 -20.741 1.00 53.66 75 GLU A N 1
ATOM 615 C CA . GLU A 1 75 ? 32.116 -9.217 -19.395 1.00 53.66 75 GLU A CA 1
ATOM 616 C C . GLU A 1 75 ? 31.475 -7.822 -19.264 1.00 53.66 75 GLU A C 1
ATOM 618 O O . GLU A 1 75 ? 31.385 -7.073 -20.231 1.00 53.66 75 GLU A O 1
ATOM 623 N N . GLY A 1 76 ? 31.123 -7.432 -18.029 1.00 42.06 76 GLY A N 1
ATOM 624 C CA . GLY A 1 76 ? 30.929 -6.023 -17.657 1.00 42.06 76 GLY A CA 1
ATOM 625 C C . GLY A 1 76 ? 29.493 -5.599 -17.336 1.00 42.06 76 GLY A C 1
ATOM 626 O O . GLY A 1 76 ? 28.934 -4.734 -17.998 1.00 42.06 76 GLY A O 1
ATOM 627 N N . ALA A 1 77 ? 28.899 -6.144 -16.271 1.00 43.53 77 ALA A N 1
ATOM 628 C CA . ALA A 1 77 ? 27.682 -5.583 -15.676 1.00 43.53 77 ALA A CA 1
ATOM 629 C C . ALA A 1 77 ? 27.774 -5.601 -14.147 1.00 43.53 77 ALA A C 1
ATOM 631 O O . ALA A 1 77 ? 27.053 -6.318 -13.449 1.00 43.53 77 ALA A O 1
ATOM 632 N N . GLU A 1 78 ? 28.698 -4.808 -13.612 1.00 51.75 78 GLU A N 1
ATOM 633 C CA . GLU A 1 78 ? 28.643 -4.445 -12.205 1.00 51.75 78 GLU A CA 1
ATOM 634 C C . GLU A 1 78 ? 27.453 -3.486 -12.001 1.00 51.75 78 GLU A C 1
ATOM 636 O O . GLU A 1 78 ? 27.303 -2.498 -12.711 1.00 51.75 78 GLU A O 1
ATOM 641 N N . GLN A 1 79 ? 26.589 -3.836 -11.041 1.00 47.31 79 GLN A N 1
ATOM 642 C CA . GLN A 1 79 ? 25.303 -3.215 -10.675 1.00 47.31 79 GLN A CA 1
ATOM 643 C C . GLN A 1 79 ? 24.100 -3.439 -11.608 1.00 47.31 79 GLN A C 1
ATOM 645 O O . GLN A 1 79 ? 23.703 -2.552 -12.352 1.00 47.31 79 GLN A O 1
ATOM 650 N N . LYS A 1 80 ? 23.358 -4.530 -11.354 1.00 44.81 80 LYS A N 1
ATOM 651 C CA . LYS A 1 80 ? 21.949 -4.448 -10.900 1.00 44.81 80 LYS A CA 1
ATOM 652 C C . LYS A 1 80 ? 21.687 -5.548 -9.868 1.00 44.81 80 LYS A C 1
ATOM 654 O O . LYS A 1 80 ? 21.348 -6.679 -10.207 1.00 44.81 80 LYS A O 1
ATOM 659 N N . LYS A 1 81 ? 21.876 -5.237 -8.579 1.00 54.53 81 LYS A N 1
ATOM 660 C CA . LYS A 1 81 ? 21.339 -6.075 -7.497 1.00 54.53 81 LYS A CA 1
ATOM 661 C C . LYS A 1 81 ? 19.813 -5.999 -7.617 1.00 54.53 81 LYS A C 1
ATOM 663 O O . LYS A 1 81 ? 19.222 -5.024 -7.179 1.00 54.53 81 LYS A O 1
ATOM 668 N N . TYR A 1 82 ? 19.226 -7.027 -8.220 1.00 54.44 82 TYR A N 1
ATOM 669 C CA . TYR A 1 82 ? 17.794 -7.256 -8.438 1.00 54.44 82 TYR A CA 1
ATOM 670 C C . TYR A 1 82 ? 17.167 -6.581 -9.675 1.00 54.44 82 TYR A C 1
ATOM 672 O O . TYR A 1 82 ? 17.406 -5.399 -9.930 1.00 54.44 82 TYR A O 1
ATOM 680 N N . PRO A 1 83 ? 16.353 -7.329 -10.450 1.00 60.91 83 PRO A N 1
ATOM 681 C CA . PRO A 1 83 ? 15.4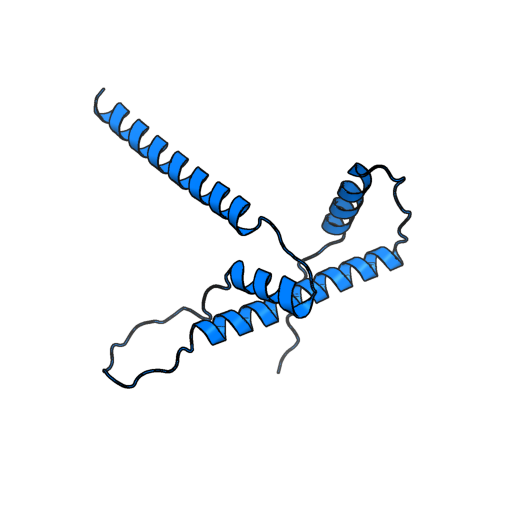78 -6.743 -11.462 1.00 60.91 83 PRO A CA 1
ATOM 682 C C . PRO A 1 83 ? 14.493 -5.754 -10.810 1.00 60.91 83 PRO A C 1
ATOM 684 O O . PRO A 1 83 ? 14.143 -5.935 -9.637 1.00 60.91 83 PRO A O 1
ATOM 687 N N . PRO A 1 84 ? 14.050 -4.704 -11.531 1.00 72.19 84 PRO A N 1
ATOM 688 C CA . PRO A 1 84 ? 13.043 -3.789 -11.007 1.00 72.19 84 PRO A CA 1
ATOM 689 C C . PRO A 1 84 ? 11.771 -4.572 -10.649 1.00 72.19 84 PRO A C 1
ATOM 691 O O . PRO A 1 84 ? 11.335 -5.443 -11.402 1.00 72.19 84 PRO A O 1
ATOM 694 N N . VAL A 1 85 ? 11.191 -4.291 -9.481 1.00 73.50 85 VAL A N 1
ATOM 695 C CA . VAL A 1 85 ? 9.889 -4.859 -9.107 1.00 73.50 85 VAL A CA 1
ATOM 696 C C . VAL A 1 85 ? 8.810 -4.051 -9.816 1.00 73.50 85 VAL A C 1
ATOM 698 O O . VAL A 1 85 ? 8.743 -2.832 -9.657 1.00 73.50 85 VAL A O 1
ATOM 701 N N . GLU A 1 86 ? 7.992 -4.716 -10.625 1.00 78.94 86 GLU A N 1
ATOM 702 C CA . GLU A 1 86 ? 6.983 -4.055 -11.447 1.00 78.94 86 GLU A CA 1
ATOM 703 C C . GLU A 1 86 ? 5.655 -3.933 -10.696 1.00 78.94 86 GLU A C 1
ATOM 705 O O . GLU A 1 86 ? 5.287 -4.780 -9.883 1.00 78.94 86 GLU A O 1
ATOM 710 N N . VAL A 1 87 ? 4.857 -2.923 -11.043 1.00 77.25 87 VAL A N 1
ATOM 711 C CA . VAL A 1 87 ? 3.496 -2.745 -10.501 1.00 77.25 87 VAL A CA 1
ATOM 712 C C . VAL A 1 87 ? 2.620 -3.981 -10.761 1.00 77.25 87 VAL A C 1
ATOM 714 O O . VAL A 1 87 ? 1.840 -4.395 -9.902 1.00 77.25 87 VAL A O 1
ATOM 717 N N . ASN A 1 88 ? 2.807 -4.633 -11.914 1.00 78.50 88 ASN A N 1
ATOM 718 C CA . ASN A 1 88 ? 2.114 -5.874 -12.257 1.00 78.50 88 ASN A CA 1
ATOM 719 C C . ASN A 1 88 ? 2.437 -7.028 -11.290 1.00 78.50 88 ASN A C 1
ATOM 721 O O . ASN A 1 88 ? 1.571 -7.876 -11.079 1.00 78.50 88 ASN A O 1
ATOM 725 N N . ASP A 1 89 ? 3.631 -7.064 -10.682 1.00 81.62 89 ASP A N 1
ATOM 726 C CA . ASP A 1 89 ? 3.993 -8.099 -9.702 1.00 81.62 89 ASP A CA 1
ATOM 727 C C . ASP A 1 89 ? 3.118 -7.979 -8.452 1.00 81.62 89 ASP A C 1
ATOM 729 O O . ASP A 1 89 ? 2.554 -8.967 -7.980 1.00 81.62 89 ASP A O 1
ATOM 733 N N . PHE A 1 90 ? 2.929 -6.753 -7.959 1.00 83.69 90 PHE A N 1
ATOM 734 C CA . PHE A 1 90 ? 2.071 -6.482 -6.807 1.00 83.69 90 PHE A CA 1
ATOM 735 C C . PHE A 1 90 ? 0.597 -6.740 -7.101 1.00 83.69 90 PHE A C 1
ATOM 737 O O . PHE A 1 90 ? -0.096 -7.281 -6.242 1.00 83.69 90 PHE A O 1
ATOM 744 N N . ARG A 1 91 ? 0.121 -6.431 -8.315 1.00 82.25 91 ARG A N 1
ATOM 745 C CA . ARG A 1 91 ? -1.255 -6.750 -8.725 1.00 82.25 91 ARG A CA 1
ATOM 746 C C . ARG A 1 91 ? -1.513 -8.256 -8.707 1.00 82.25 91 ARG A C 1
ATOM 748 O O . ARG A 1 91 ? -2.501 -8.694 -8.125 1.00 82.25 91 ARG A O 1
ATOM 755 N N . ILE A 1 92 ? -0.608 -9.048 -9.290 1.00 80.50 9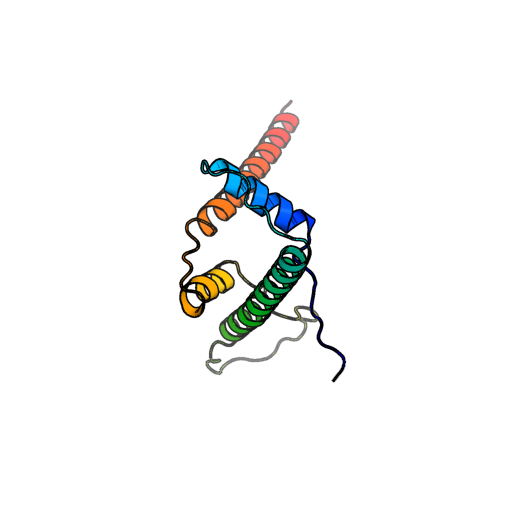2 ILE A N 1
ATOM 756 C CA . ILE A 1 92 ? -0.720 -10.516 -9.287 1.00 80.50 92 ILE A CA 1
ATOM 757 C C . ILE A 1 92 ? -0.805 -11.027 -7.847 1.00 80.50 92 ILE A C 1
ATOM 759 O O . ILE A 1 92 ? -1.640 -11.875 -7.543 1.00 80.50 92 ILE A O 1
ATOM 763 N N . ILE A 1 93 ? 0.017 -10.499 -6.939 1.00 85.00 93 ILE A N 1
ATOM 764 C CA . ILE A 1 93 ? -0.015 -10.894 -5.526 1.00 85.00 93 ILE A CA 1
ATOM 765 C C . ILE A 1 93 ? -1.340 -10.486 -4.870 1.00 85.00 93 ILE A C 1
ATOM 767 O O . ILE A 1 93 ? -1.950 -11.310 -4.193 1.00 85.00 93 ILE A O 1
ATOM 771 N N . ALA A 1 94 ? -1.795 -9.249 -5.073 1.00 83.19 94 ALA A N 1
ATOM 772 C CA . ALA A 1 94 ? -3.052 -8.741 -4.524 1.00 83.19 94 ALA A CA 1
ATOM 773 C C . ALA A 1 94 ? -4.246 -9.625 -4.915 1.00 83.19 94 ALA A C 1
ATOM 775 O O . ALA A 1 94 ? -5.000 -10.074 -4.048 1.00 83.19 94 ALA A O 1
ATOM 776 N N . GLU A 1 95 ? -4.353 -9.961 -6.199 1.00 83.88 95 GLU A N 1
ATOM 777 C CA . GLU A 1 95 ? -5.454 -10.759 -6.737 1.00 83.88 95 GLU A CA 1
ATOM 778 C C . GLU A 1 95 ? -5.366 -12.229 -6.309 1.00 83.88 95 GLU A C 1
ATOM 780 O O . GLU A 1 95 ? -6.362 -12.813 -5.892 1.00 83.88 95 GLU A O 1
ATOM 785 N N . THR A 1 96 ? -4.177 -12.835 -6.367 1.00 82.06 96 THR A N 1
ATOM 786 C CA . THR A 1 96 ? -4.020 -14.283 -6.129 1.00 82.06 96 THR A CA 1
ATOM 787 C C . THR A 1 96 ? -3.930 -14.668 -4.655 1.00 82.06 96 THR A C 1
ATOM 789 O O . THR A 1 96 ? -4.323 -15.776 -4.294 1.00 82.06 96 THR A O 1
ATOM 792 N N . LYS A 1 97 ? -3.389 -13.796 -3.793 1.00 83.94 97 LYS A N 1
ATOM 793 C CA . LYS A 1 97 ? -3.159 -14.098 -2.368 1.00 83.94 97 LYS A CA 1
ATOM 794 C C . LYS A 1 97 ? -4.188 -13.460 -1.450 1.00 83.94 97 LYS A C 1
ATOM 796 O O . LYS A 1 97 ? -4.545 -14.077 -0.453 1.00 83.94 97 LYS A O 1
ATOM 801 N N . TYR A 1 98 ? -4.622 -12.241 -1.758 1.00 84.38 98 TYR A N 1
ATOM 802 C CA . TYR A 1 98 ? -5.514 -11.475 -0.884 1.00 84.38 98 TYR A CA 1
ATOM 803 C C . TYR A 1 98 ? -6.931 -11.352 -1.442 1.00 84.38 98 TYR A C 1
ATOM 805 O O . TYR A 1 98 ? -7.798 -10.817 -0.760 1.00 84.38 98 TYR A O 1
ATOM 813 N N . ASN A 1 99 ? -7.182 -11.883 -2.648 1.00 83.44 99 ASN A N 1
ATOM 814 C CA . ASN A 1 99 ? -8.459 -11.761 -3.3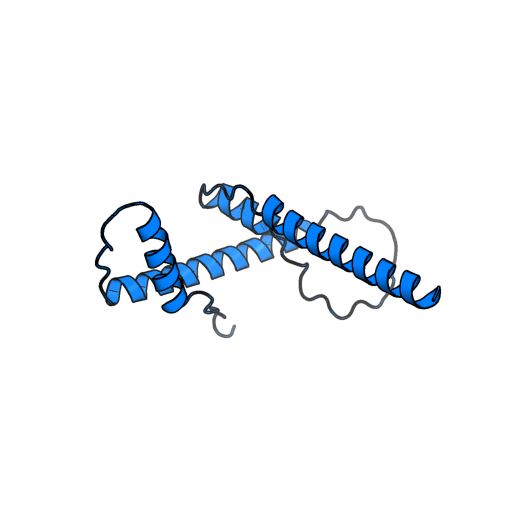52 1.00 83.44 99 ASN A CA 1
ATOM 815 C C . ASN A 1 99 ? -8.910 -10.293 -3.493 1.00 83.44 99 ASN A C 1
ATOM 817 O O . ASN A 1 99 ? -10.101 -9.984 -3.508 1.00 83.44 99 ASN A O 1
ATOM 821 N N . THR A 1 100 ? -7.937 -9.384 -3.591 1.00 79.44 100 THR A N 1
ATOM 822 C CA . THR A 1 100 ? -8.160 -7.950 -3.743 1.00 79.44 100 THR A CA 1
ATOM 823 C C . THR A 1 100 ? -7.890 -7.584 -5.190 1.00 79.44 100 THR A C 1
ATOM 825 O O . THR A 1 100 ? -6.749 -7.652 -5.649 1.00 79.44 100 THR A O 1
ATOM 828 N N . ARG A 1 101 ? -8.933 -7.173 -5.914 1.00 78.31 101 ARG A N 1
ATOM 829 C CA . ARG A 1 101 ? -8.759 -6.576 -7.239 1.00 78.31 101 ARG A CA 1
ATOM 830 C C . ARG A 1 101 ? -8.307 -5.135 -7.084 1.00 78.31 101 ARG A C 1
ATOM 832 O O . ARG A 1 101 ? -8.981 -4.338 -6.439 1.00 78.31 101 ARG A O 1
ATOM 839 N N . ILE A 1 102 ? -7.161 -4.820 -7.673 1.00 70.50 102 ILE A N 1
ATOM 840 C CA . ILE A 1 102 ? -6.669 -3.448 -7.768 1.00 70.50 102 ILE A CA 1
ATOM 841 C C . ILE A 1 102 ? -7.035 -2.940 -9.161 1.00 70.50 102 ILE A C 1
ATOM 843 O O . ILE A 1 102 ? -6.240 -3.010 -10.103 1.00 70.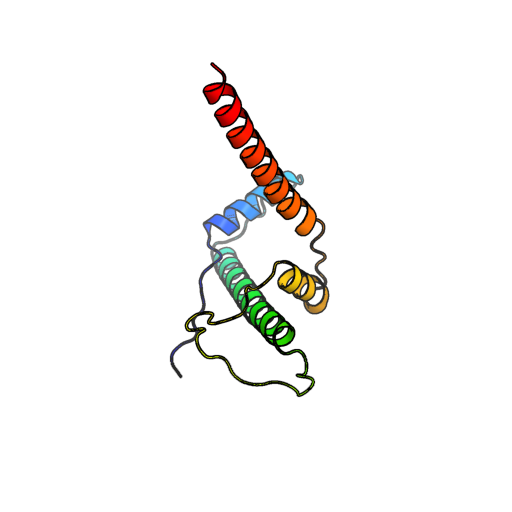50 102 ILE A O 1
ATOM 847 N N . ASP A 1 103 ? -8.270 -2.465 -9.297 1.00 67.44 103 ASP A N 1
ATOM 848 C CA . ASP A 1 103 ? -8.755 -1.887 -10.545 1.00 67.44 103 ASP A CA 1
ATOM 849 C C . ASP A 1 103 ? -8.063 -0.532 -10.795 1.00 67.44 103 ASP A C 1
ATOM 851 O O . ASP A 1 103 ? -7.990 0.329 -9.921 1.00 67.44 103 ASP A O 1
ATOM 855 N N . GLY A 1 104 ? -7.524 -0.326 -12.002 1.00 58.16 104 GLY A N 1
ATOM 856 C CA . GLY A 1 104 ? -7.056 0.994 -12.450 1.00 58.16 104 GLY A CA 1
ATOM 857 C C . GLY A 1 104 ? -5.627 1.418 -12.075 1.00 58.16 104 GLY A C 1
ATOM 858 O O . GLY A 1 104 ? -5.216 2.495 -12.509 1.00 58.16 104 GLY A O 1
ATOM 859 N N . ALA A 1 105 ? -4.830 0.599 -11.374 1.00 54.09 105 ALA A N 1
ATOM 860 C CA . ALA A 1 105 ? -3.429 0.943 -11.066 1.00 54.09 105 ALA A CA 1
ATOM 861 C C . ALA A 1 105 ? -2.590 1.218 -12.331 1.00 54.09 105 ALA A C 1
ATOM 863 O O . ALA A 1 105 ? -1.868 2.212 -12.386 1.00 54.09 105 ALA A O 1
ATOM 864 N N . ASN A 1 106 ? -2.761 0.412 -13.386 1.00 53.22 106 ASN A N 1
ATOM 865 C CA . ASN A 1 106 ? -2.111 0.673 -14.673 1.00 53.22 106 ASN A CA 1
ATOM 866 C C . ASN A 1 106 ? -2.657 1.937 -15.338 1.00 53.22 106 ASN A C 1
ATOM 868 O O . ASN A 1 106 ? -1.872 2.757 -15.776 1.00 53.22 106 ASN A O 1
ATOM 872 N N . GLN A 1 107 ? -3.970 2.181 -15.327 1.00 56.19 107 GLN A N 1
ATOM 873 C CA . GLN A 1 107 ? -4.536 3.352 -16.008 1.00 56.19 107 GLN A CA 1
ATOM 874 C C . GLN A 1 107 ? -4.150 4.688 -15.365 1.00 56.19 107 GLN A C 1
ATOM 876 O O . GLN A 1 107 ? -4.094 5.695 -16.068 1.00 56.19 107 GLN A O 1
ATOM 881 N N . HIS A 1 108 ? -3.945 4.741 -14.045 1.00 58.81 108 HIS A N 1
ATOM 882 C CA . HIS A 1 108 ? -3.513 5.969 -13.375 1.00 58.81 108 HIS A CA 1
ATOM 883 C C . HIS A 1 108 ? -2.017 6.234 -13.598 1.00 58.81 108 HIS A C 1
ATOM 885 O O . HIS A 1 108 ? -1.635 7.362 -13.901 1.00 58.81 108 HIS A O 1
ATOM 891 N N . ILE A 1 109 ? -1.187 5.190 -13.527 1.00 55.75 109 ILE A N 1
ATOM 892 C CA . ILE A 1 109 ? 0.262 5.280 -13.760 1.00 55.75 109 ILE A CA 1
ATOM 893 C C . ILE A 1 109 ? 0.561 5.540 -15.244 1.00 55.75 109 ILE A C 1
ATOM 895 O O . ILE A 1 109 ? 1.343 6.430 -15.562 1.00 55.75 109 ILE A O 1
ATOM 899 N N . GLU A 1 110 ? -0.124 4.858 -16.164 1.00 56.84 110 GLU A N 1
ATOM 900 C CA . GLU A 1 110 ? -0.061 5.113 -17.610 1.00 56.84 110 GLU A CA 1
ATOM 901 C C . GLU A 1 110 ? -0.535 6.533 -17.947 1.00 56.84 110 GLU A C 1
ATOM 903 O O . GLU A 1 110 ? 0.074 7.187 -18.789 1.00 56.84 110 GLU A O 1
ATOM 908 N N . ARG A 1 111 ? -1.560 7.061 -17.255 1.00 64.44 111 ARG A N 1
ATOM 909 C CA . ARG A 1 111 ? -1.970 8.470 -17.402 1.00 64.44 111 ARG A CA 1
ATOM 910 C C . ARG A 1 111 ? -0.890 9.448 -16.937 1.00 64.44 111 ARG A C 1
ATOM 912 O O . ARG A 1 111 ? -0.672 10.443 -17.619 1.00 64.44 111 ARG A O 1
ATOM 919 N N . GLN A 1 112 ? -0.213 9.188 -15.818 1.00 63.00 112 GLN A N 1
ATOM 920 C CA . GLN A 1 112 ? 0.882 10.048 -15.348 1.00 63.00 112 GLN A CA 1
ATOM 921 C C . GLN A 1 112 ? 2.098 10.002 -16.288 1.00 63.00 112 GLN A C 1
ATOM 923 O O . GLN A 1 112 ? 2.692 11.041 -16.565 1.00 63.00 112 GLN A O 1
ATOM 928 N N . ILE A 1 113 ? 2.438 8.826 -16.829 1.00 58.75 113 ILE A N 1
ATOM 929 C CA . ILE A 1 113 ? 3.510 8.673 -17.828 1.00 58.75 113 ILE A CA 1
ATOM 930 C C . ILE A 1 113 ? 3.147 9.414 -19.120 1.00 58.75 113 ILE A C 1
ATOM 932 O O . ILE A 1 113 ? 3.932 10.232 -19.592 1.00 58.75 113 ILE A O 1
ATOM 936 N N . ALA A 1 114 ? 1.930 9.217 -19.635 1.00 67.75 114 ALA A N 1
ATOM 937 C CA . ALA A 1 114 ? 1.457 9.912 -20.829 1.00 67.75 114 ALA A CA 1
ATOM 938 C C . ALA A 1 114 ? 1.445 11.441 -20.651 1.00 67.75 114 ALA A C 1
ATOM 940 O O . ALA A 1 114 ? 1.774 12.174 -21.581 1.00 67.75 114 ALA A O 1
ATOM 941 N N . GLN A 1 115 ? 1.109 11.937 -19.456 1.00 69.50 115 GLN A N 1
ATOM 942 C CA . GLN A 1 115 ? 1.154 13.367 -19.152 1.00 69.50 115 GLN A CA 1
ATOM 943 C C . GLN A 1 115 ? 2.589 13.915 -19.182 1.00 69.50 115 GLN A C 1
ATOM 945 O O . GLN A 1 115 ? 2.829 14.962 -19.782 1.00 69.50 115 GLN A O 1
ATOM 950 N N . ASN A 1 116 ? 3.550 13.186 -18.608 1.00 73.25 116 ASN A N 1
ATOM 951 C CA . ASN A 1 116 ? 4.962 13.574 -18.632 1.00 73.25 116 ASN A CA 1
ATOM 952 C C . ASN A 1 116 ? 5.535 13.606 -20.060 1.00 73.25 116 ASN A C 1
ATOM 954 O O . ASN A 1 116 ? 6.309 14.512 -20.384 1.00 73.25 116 ASN A O 1
ATOM 958 N N . ASP A 1 117 ? 5.131 12.665 -20.920 1.00 76.12 117 ASP A N 1
ATOM 959 C CA . ASP A 1 117 ? 5.523 12.635 -22.335 1.00 76.12 117 ASP A CA 1
ATOM 960 C C . ASP A 1 117 ? 4.943 13.833 -23.106 1.00 76.12 117 ASP A C 1
ATOM 962 O O . ASP A 1 117 ? 5.652 14.489 -23.874 1.00 76.12 117 ASP A O 1
ATOM 966 N N . ILE A 1 118 ? 3.678 14.190 -22.853 1.00 76.44 118 ILE A N 1
ATOM 967 C CA . ILE A 1 118 ? 3.043 15.390 -23.425 1.00 76.44 118 ILE A CA 1
ATOM 968 C C . ILE A 1 118 ? 3.793 16.661 -22.999 1.00 76.44 118 ILE A C 1
ATOM 970 O O . ILE A 1 118 ? 4.068 17.533 -23.829 1.00 76.44 118 ILE A O 1
ATOM 974 N N . ASP A 1 119 ? 4.154 16.768 -21.722 1.00 86.31 119 ASP A N 1
ATOM 975 C CA . ASP A 1 119 ? 4.866 17.929 -21.183 1.00 86.31 119 ASP A CA 1
ATOM 976 C C . ASP A 1 119 ? 6.316 18.014 -21.690 1.00 86.31 119 ASP A C 1
ATOM 978 O O . ASP A 1 119 ? 6.872 19.105 -21.849 1.00 86.31 119 ASP A O 1
ATOM 982 N N . TYR A 1 120 ? 6.952 16.880 -21.989 1.00 88.94 120 TYR A N 1
ATOM 983 C CA . TYR A 1 120 ? 8.242 16.849 -22.678 1.00 88.94 120 TYR A CA 1
ATOM 984 C C . TYR A 1 120 ? 8.134 17.390 -24.110 1.00 88.94 120 TYR A C 1
ATOM 986 O O . TYR A 1 120 ? 8.880 18.301 -24.474 1.00 88.94 120 TYR A O 1
ATOM 994 N N . VAL A 1 121 ? 7.165 16.907 -24.895 1.00 81.06 121 VAL A N 1
ATOM 995 C CA . VAL A 1 121 ? 6.959 17.365 -26.281 1.00 81.06 121 VAL A CA 1
ATOM 996 C C . VAL A 1 121 ? 6.644 18.862 -26.337 1.00 81.06 121 VAL A C 1
ATOM 998 O O . VAL A 1 121 ? 7.199 19.566 -27.182 1.00 81.06 121 VAL A O 1
ATOM 1001 N N . LYS A 1 122 ? 5.818 19.382 -25.418 1.00 88.75 122 LYS A N 1
ATOM 1002 C CA . LYS A 1 122 ? 5.547 20.828 -25.317 1.00 88.75 122 LYS A CA 1
ATOM 1003 C C . LYS A 1 122 ? 6.816 21.648 -25.085 1.00 88.75 122 LYS A C 1
ATOM 1005 O O . LYS A 1 122 ? 7.026 22.637 -25.780 1.00 88.75 122 LYS A O 1
ATOM 1010 N N . ARG A 1 123 ? 7.685 21.221 -24.162 1.00 85.81 123 ARG A N 1
ATOM 1011 C CA . ARG A 1 123 ? 8.956 21.915 -23.883 1.00 85.81 123 ARG A CA 1
ATOM 1012 C C . ARG A 1 123 ? 9.883 21.939 -25.095 1.00 85.81 123 ARG A C 1
ATOM 1014 O O . ARG A 1 123 ? 10.530 22.951 -25.347 1.00 85.81 123 ARG A O 1
ATOM 1021 N N . GLU A 1 124 ? 9.947 20.849 -25.853 1.00 86.44 124 GLU A N 1
ATOM 1022 C CA . GLU A 1 124 ? 10.749 20.805 -27.079 1.00 86.44 124 GLU A CA 1
ATOM 1023 C C . GLU A 1 124 ? 10.156 21.697 -28.182 1.00 86.44 124 GLU A C 1
ATOM 1025 O O . GLU A 1 124 ? 10.894 22.431 -28.839 1.00 86.44 124 GLU A O 1
ATOM 1030 N N . GLN A 1 125 ? 8.829 21.738 -28.337 1.00 86.38 125 GLN A N 1
ATOM 1031 C CA . GLN A 1 125 ? 8.175 22.658 -29.275 1.00 86.38 125 GLN A CA 1
ATOM 1032 C C . GLN A 1 125 ? 8.407 24.134 -28.922 1.00 86.38 125 GLN A C 1
ATOM 1034 O O . GLN A 1 125 ? 8.690 24.937 -29.812 1.00 86.38 125 GLN A O 1
ATOM 1039 N N . GLU A 1 126 ? 8.327 24.499 -27.641 1.00 88.81 126 GLU A N 1
ATOM 1040 C CA . GLU A 1 126 ? 8.605 25.862 -27.173 1.00 88.81 126 GLU A CA 1
ATOM 1041 C C . GLU A 1 126 ? 10.056 26.277 -27.452 1.00 88.81 126 GLU A C 1
ATOM 1043 O O . GLU A 1 126 ? 10.295 27.388 -27.931 1.00 88.81 126 GLU A O 1
ATOM 1048 N N . LYS A 1 127 ? 11.026 25.378 -27.232 1.00 89.81 127 LYS A N 1
ATOM 1049 C CA . LYS A 1 127 ? 12.437 25.626 -27.575 1.00 89.81 127 LYS A CA 1
ATOM 1050 C C . LYS A 1 127 ? 12.632 25.861 -29.070 1.00 89.81 127 LYS A C 1
ATOM 1052 O O . LYS A 1 127 ? 13.329 26.798 -29.451 1.00 89.81 127 LYS A O 1
ATOM 1057 N N . VAL A 1 128 ? 12.006 25.044 -29.919 1.00 84.50 128 VAL A N 1
ATOM 1058 C CA . VAL A 1 128 ? 12.084 25.217 -31.377 1.00 84.50 128 VAL A CA 1
ATOM 1059 C C . VAL A 1 128 ? 11.472 26.559 -31.787 1.00 84.50 128 VAL A C 1
ATOM 1061 O O . VAL A 1 128 ? 12.087 27.296 -32.548 1.00 84.50 128 VAL A O 1
ATOM 1064 N N . GLN A 1 129 ? 10.320 26.953 -31.238 1.00 81.88 129 GLN A N 1
ATOM 1065 C CA . GLN A 1 129 ? 9.710 28.253 -31.552 1.00 81.88 129 GLN A CA 1
ATOM 1066 C C . GLN A 1 129 ? 10.563 29.455 -31.126 1.00 81.88 129 GLN A C 1
ATOM 1068 O O . GLN A 1 129 ? 10.536 30.482 -31.804 1.00 81.88 129 GLN A O 1
ATOM 1073 N N . GLN A 1 130 ? 11.322 29.348 -30.033 1.00 78.19 130 GLN A N 1
ATOM 1074 C CA . GLN A 1 130 ? 12.258 30.397 -29.616 1.00 78.19 130 GLN A CA 1
ATOM 1075 C C . GLN A 1 130 ? 13.464 30.529 -30.553 1.00 78.19 130 GLN A C 1
ATOM 1077 O O . GLN A 1 130 ? 13.984 31.627 -30.691 1.00 78.19 130 GLN A O 1
ATOM 1082 N N . LEU A 1 131 ? 13.882 29.450 -31.221 1.00 75.81 131 LEU A N 1
ATOM 1083 C CA . LEU A 1 131 ? 14.992 29.474 -32.183 1.00 75.81 131 LEU A CA 1
ATOM 1084 C C . LEU A 1 131 ? 14.628 30.121 -33.531 1.00 75.81 131 LEU A C 1
ATOM 1086 O O . LEU A 1 131 ? 15.520 30.498 -34.284 1.00 75.81 131 LEU A O 1
ATOM 1090 N N . HIS A 1 132 ? 13.337 30.232 -33.851 1.00 71.62 132 HIS A N 1
ATOM 1091 C CA . HIS A 1 132 ? 12.838 30.825 -35.100 1.00 71.62 132 HIS A CA 1
ATOM 1092 C C . HIS A 1 132 ? 12.382 32.291 -34.953 1.00 71.62 132 HIS A C 1
ATOM 1094 O O . HIS A 1 132 ? 11.819 32.849 -35.899 1.00 71.62 132 HIS A O 1
ATOM 1100 N N . LYS A 1 133 ? 12.603 32.905 -33.785 1.00 64.19 133 LYS A N 1
ATOM 1101 C CA . LYS A 1 133 ? 12.415 34.339 -33.525 1.00 64.19 133 LYS A CA 1
ATOM 1102 C C . LYS A 1 133 ? 13.760 35.045 -33.462 1.00 64.19 133 LYS A C 1
ATOM 1104 O O . LYS A 1 133 ? 13.797 36.211 -33.907 1.00 64.19 133 LYS A O 1
#

Organism: Tetrahymena thermophila (strain SB210) (NCBI:txid312017)

pLDDT: mean 73.1, std 15.4, range [36.88, 93.69]

Foldseek 3Di:
DDDDPLDQPFDLVNVVVVLVVVVVVDDDRPDQDPVNSVVVSVVVSVVVVVLVVQLQVVQVVVVPDPDPDDDDDDDDDDDDPGDDRDPVSSQCCCCVPVVDHPPCPCVVVVVVVVVVVVVVVVVVVVVVVVVVD

Sequence (133 aa):
MTEKENYHYFEQSNLEELISLLKQEKQEKPYIDEKARTILVEIGNHFINDLLKKGISISKHKSQKPSDKDSSQEEGAEQKKYPPVEVNDFRIIAETKYNTRIDGANQHIERQIAQNDIDYVKREQEKVQQLHK

Secondary structure (DSSP, 8-state):
-----------HHHHHHHHHHHGGGS-PPP---HHHHHHHHHHHHHHHHHHHHHHHHHHHHHT-----------------SSPPPPHHHHHHHHHHHH----TTHHHHHHHHHHHHHHHHHHHHHHHHHHHT-